Protein AF-A0A1C6I609-F1 (afdb_monomer)

Secondary structure (DSSP, 8-state):
--HHHHHHTT--TTTTS-HHHHHHHHHHHHHHHHHHHTTS------SSTTTHHHHHIIIIIT---HHHHHHHHHHHHHHHGGG---EEEEE-S-HHHHHHHHHHHTPPGGGSS--HHHHHHHHHHHSHHHHHTT--HHHHHHHHHHHHHHHHHHHHHHS-S-EEEEE-

Mean predicted aligned error: 3.61 Å

Structure (mmCIF, N/CA/C/O backbone):
data_AF-A0A1C6I609-F1
#
_entry.id   AF-A0A1C6I609-F1
#
loop_
_atom_site.group_PDB
_atom_site.id
_atom_site.type_symbol
_atom_site.label_atom_id
_atom_site.label_alt_id
_atom_site.label_comp_id
_atom_site.label_asym_id
_atom_site.label_entity_id
_atom_site.label_seq_id
_atom_site.pdbx_PDB_ins_code
_atom_site.Cartn_x
_atom_site.Cartn_y
_atom_site.Cartn_z
_atom_site.occupancy
_atom_site.B_iso_or_equiv
_atom_site.auth_seq_id
_atom_site.auth_comp_id
_atom_site.auth_asym_id
_atom_site.auth_atom_id
_atom_site.pdbx_PDB_model_num
ATOM 1 N N . MET A 1 1 ? 4.291 -31.513 3.175 1.00 65.81 1 MET A N 1
ATOM 2 C CA . MET A 1 1 ? 4.214 -30.154 2.601 1.00 65.81 1 MET A CA 1
ATOM 3 C C . MET A 1 1 ? 5.318 -29.344 3.276 1.00 65.81 1 MET A C 1
ATOM 5 O O . MET A 1 1 ? 5.575 -29.605 4.446 1.00 65.81 1 MET A O 1
ATOM 9 N N . SER A 1 2 ? 6.090 -28.529 2.550 1.00 88.56 2 SER A N 1
ATOM 10 C CA . SER A 1 2 ? 7.148 -27.719 3.178 1.00 88.56 2 SER A CA 1
ATOM 11 C C . SER A 1 2 ? 6.522 -26.490 3.838 1.00 88.56 2 SER A C 1
ATOM 13 O O . SER A 1 2 ? 5.556 -25.952 3.306 1.00 88.56 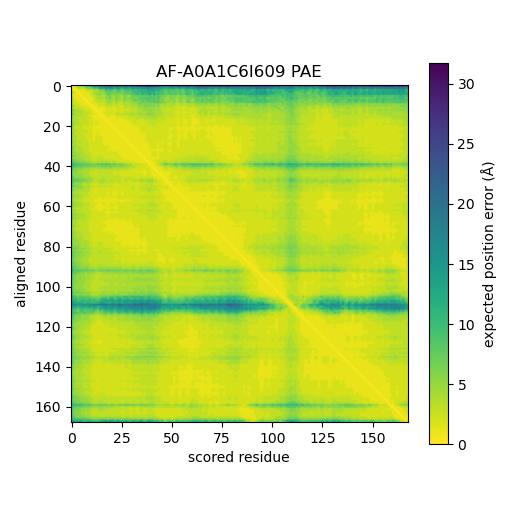2 SER A O 1
ATOM 15 N N . LEU A 1 3 ? 7.099 -26.006 4.946 1.00 84.81 3 LEU A N 1
ATOM 16 C CA . LEU A 1 3 ? 6.641 -24.778 5.617 1.00 84.81 3 LEU A CA 1
ATOM 17 C C . LEU A 1 3 ? 6.538 -23.595 4.638 1.00 84.81 3 LEU A C 1
ATOM 19 O O . LEU A 1 3 ? 5.603 -22.806 4.709 1.00 84.81 3 LEU A O 1
ATOM 23 N N . ILE A 1 4 ? 7.470 -23.513 3.684 1.00 85.44 4 ILE A N 1
ATOM 24 C CA . ILE A 1 4 ? 7.467 -22.497 2.625 1.00 85.44 4 ILE A CA 1
ATOM 25 C C . ILE A 1 4 ? 6.217 -22.623 1.746 1.00 85.44 4 ILE A C 1
ATOM 27 O O . ILE A 1 4 ? 5.548 -21.626 1.494 1.00 85.44 4 ILE A O 1
ATOM 31 N N . GLY A 1 5 ? 5.878 -23.838 1.302 1.00 87.19 5 GLY A N 1
ATOM 32 C CA . GLY A 1 5 ? 4.675 -24.074 0.502 1.00 87.19 5 GLY A CA 1
ATOM 33 C C . GLY A 1 5 ? 3.393 -23.766 1.275 1.00 87.19 5 GLY A C 1
ATOM 34 O O . GLY A 1 5 ? 2.469 -23.168 0.725 1.00 87.19 5 GLY A O 1
ATOM 35 N N . ASP A 1 6 ? 3.366 -24.104 2.564 1.00 89.88 6 ASP A N 1
ATOM 36 C CA . ASP A 1 6 ? 2.221 -23.839 3.434 1.00 89.88 6 ASP A CA 1
ATOM 37 C C . ASP A 1 6 ? 1.997 -22.335 3.618 1.00 89.88 6 ASP A C 1
ATOM 39 O O . ASP A 1 6 ? 0.876 -21.864 3.428 1.00 89.88 6 ASP A O 1
ATOM 43 N N . VAL A 1 7 ? 3.050 -21.565 3.914 1.00 87.69 7 VAL A N 1
ATOM 44 C CA . VAL A 1 7 ? 2.971 -20.101 4.057 1.00 87.69 7 VAL A CA 1
ATOM 45 C C . VAL A 1 7 ? 2.609 -19.441 2.727 1.00 87.69 7 VAL A C 1
ATOM 47 O O . VAL A 1 7 ? 1.681 -18.635 2.686 1.00 87.69 7 VAL A O 1
ATOM 50 N N . ALA A 1 8 ? 3.253 -19.839 1.626 1.00 86.50 8 ALA A N 1
ATOM 51 C CA . ALA A 1 8 ? 2.959 -19.304 0.296 1.00 86.50 8 ALA A CA 1
ATOM 52 C C . ALA A 1 8 ? 1.496 -19.541 -0.120 1.00 86.50 8 ALA A C 1
ATOM 54 O O . ALA A 1 8 ? 0.889 -18.682 -0.755 1.00 86.50 8 ALA A O 1
ATOM 55 N N . SER A 1 9 ? 0.888 -20.662 0.291 1.00 88.62 9 SER A N 1
ATOM 56 C CA . SER A 1 9 ? -0.533 -20.948 0.029 1.00 88.62 9 SER A CA 1
ATOM 57 C C . SER A 1 9 ? -1.510 -20.004 0.749 1.00 88.62 9 SER A C 1
ATOM 59 O O . SER A 1 9 ? -2.701 -19.982 0.427 1.00 88.62 9 SER A O 1
ATOM 61 N N . LYS A 1 10 ? -1.033 -19.252 1.750 1.00 89.75 10 LYS A N 1
ATOM 62 C CA . LYS A 1 10 ? -1.814 -18.279 2.529 1.00 89.75 10 LYS A CA 1
ATOM 63 C C . LYS A 1 10 ? -1.560 -16.832 2.112 1.00 89.75 10 LYS A C 1
ATOM 65 O O . LYS A 1 10 ? -2.234 -15.950 2.649 1.00 89.75 10 LYS A O 1
ATOM 70 N N . GLU A 1 11 ? -0.633 -16.601 1.185 1.00 91.38 11 GLU A N 1
ATOM 71 C CA . GLU A 1 11 ? -0.346 -15.276 0.643 1.00 91.38 11 GLU A CA 1
ATOM 72 C C . GLU A 1 11 ? -1.523 -14.773 -0.203 1.00 91.38 11 GLU A C 1
ATOM 74 O O . GLU A 1 11 ? -2.147 -15.526 -0.955 1.00 91.38 11 GLU A O 1
ATOM 79 N N . ILE A 1 12 ? -1.842 -13.492 -0.055 1.00 94.12 12 ILE A N 1
ATOM 80 C CA . ILE A 1 12 ? -2.973 -12.833 -0.716 1.00 94.12 12 ILE A CA 1
ATOM 81 C C . ILE A 1 12 ? -2.549 -11.629 -1.561 1.00 94.12 12 ILE A C 1
ATOM 83 O O . ILE A 1 12 ? -3.365 -11.164 -2.351 1.00 94.12 12 ILE A O 1
ATOM 87 N N . CYS A 1 13 ? -1.312 -11.151 -1.407 1.00 92.81 13 CYS A N 1
ATOM 88 C CA . CYS A 1 13 ? -0.720 -10.081 -2.208 1.00 92.81 13 CYS A CA 1
ATOM 89 C C . CYS A 1 13 ? -0.214 -10.589 -3.571 1.00 92.81 13 CYS A C 1
ATOM 91 O O . CYS A 1 13 ? -0.282 -11.789 -3.875 1.00 92.81 13 CYS A O 1
ATOM 93 N N . ASP A 1 14 ? 0.318 -9.673 -4.380 1.00 92.50 14 ASP A N 1
ATOM 94 C CA . ASP A 1 14 ? 0.789 -9.870 -5.757 1.00 92.50 14 ASP A CA 1
ATOM 95 C C . ASP A 1 14 ? -0.301 -10.394 -6.702 1.00 92.50 14 ASP A C 1
ATOM 97 O O . ASP A 1 14 ? -0.043 -11.210 -7.590 1.00 92.50 14 ASP A O 1
ATOM 101 N N . GLY A 1 15 ? -1.553 -9.982 -6.490 1.00 92.62 15 GLY A N 1
ATOM 102 C CA . GLY A 1 15 ? -2.671 -10.366 -7.355 1.00 92.62 15 GLY A CA 1
ATOM 103 C C . GLY A 1 15 ? -3.081 -11.836 -7.237 1.00 92.62 15 GLY A C 1
ATOM 104 O O . GLY A 1 15 ? -3.787 -12.354 -8.101 1.00 92.62 15 GLY A O 1
ATOM 105 N N . ARG A 1 16 ? -2.679 -12.528 -6.158 1.00 95.00 16 ARG A N 1
ATOM 106 C CA . ARG A 1 16 ? -3.139 -13.899 -5.844 1.00 95.00 16 ARG A CA 1
ATOM 107 C C . ARG A 1 16 ? -4.631 -13.970 -5.507 1.00 95.00 16 ARG A C 1
ATOM 109 O O . ARG A 1 16 ? -5.199 -15.064 -5.442 1.00 95.00 16 ARG A O 1
ATOM 116 N N . LYS A 1 17 ? -5.250 -12.820 -5.251 1.00 96.25 17 LYS A N 1
ATOM 117 C CA . LYS A 1 17 ? -6.677 -12.644 -4.990 1.00 96.25 17 LYS A CA 1
ATOM 118 C C . LYS A 1 17 ? -7.250 -11.582 -5.911 1.00 96.25 17 LYS A C 1
ATOM 120 O O . LYS A 1 17 ? -6.525 -10.725 -6.406 1.00 96.25 17 LYS A O 1
ATOM 125 N N . SER A 1 18 ? -8.557 -11.647 -6.154 1.00 97.19 18 SER A N 1
ATOM 126 C CA . SER A 1 18 ? -9.242 -10.501 -6.752 1.00 97.19 18 SER A CA 1
ATOM 127 C C . SER A 1 18 ? -9.232 -9.323 -5.772 1.00 97.19 18 SER A C 1
ATOM 129 O O . SER A 1 18 ? -9.102 -9.515 -4.562 1.00 97.19 18 SER A O 1
ATOM 131 N N . LEU A 1 19 ? -9.417 -8.100 -6.274 1.00 97.25 19 LEU A N 1
ATOM 132 C CA . LEU A 1 19 ? -9.511 -6.912 -5.420 1.00 97.25 19 LEU A CA 1
ATOM 133 C C . LEU A 1 19 ? -10.604 -7.051 -4.346 1.00 97.25 19 LEU A C 1
ATOM 135 O O . LEU A 1 19 ? -10.391 -6.662 -3.198 1.00 97.25 19 LEU A O 1
ATOM 139 N N . ASP A 1 20 ? -11.758 -7.617 -4.710 1.00 97.81 20 ASP A N 1
ATOM 140 C CA . ASP A 1 20 ? -12.865 -7.825 -3.776 1.00 97.81 20 ASP A CA 1
ATOM 141 C C . ASP A 1 20 ? -12.494 -8.843 -2.692 1.00 97.81 20 ASP A C 1
ATOM 143 O O . ASP A 1 20 ? -12.668 -8.568 -1.507 1.00 97.81 20 ASP A O 1
ATOM 147 N N . GLU A 1 21 ? -11.889 -9.976 -3.063 1.00 97.94 21 GLU A N 1
ATOM 148 C CA . GLU A 1 21 ? -11.407 -10.961 -2.089 1.00 97.94 21 GLU A CA 1
ATOM 149 C C . GLU A 1 21 ? -10.324 -10.376 -1.173 1.00 97.94 21 GLU A C 1
ATOM 151 O O . GLU A 1 21 ? -10.350 -10.595 0.040 1.00 97.94 21 GLU A O 1
ATOM 156 N N . PHE A 1 22 ? -9.375 -9.622 -1.734 1.00 97.94 22 PHE A N 1
ATOM 157 C CA . PHE A 1 22 ? -8.313 -8.955 -0.986 1.00 97.94 22 PHE A CA 1
ATOM 158 C C . PHE A 1 22 ? -8.893 -7.986 0.050 1.00 97.94 22 PHE A C 1
ATOM 160 O O . PHE A 1 22 ? -8.496 -8.026 1.219 1.00 97.94 22 PHE A O 1
ATOM 167 N N . ARG A 1 23 ? -9.875 -7.167 -0.351 1.00 98.00 23 ARG A N 1
ATOM 168 C CA . ARG A 1 23 ? -10.599 -6.250 0.539 1.00 98.00 23 ARG A CA 1
ATOM 169 C C . ARG A 1 23 ? -11.347 -7.002 1.634 1.00 98.00 23 ARG A C 1
ATOM 171 O O . ARG A 1 23 ? -11.182 -6.683 2.810 1.00 98.00 23 ARG A O 1
ATOM 178 N N . ASP A 1 24 ? -12.121 -8.019 1.277 1.00 98.31 24 ASP A N 1
ATOM 179 C CA . ASP A 1 24 ? -12.964 -8.758 2.220 1.00 98.31 24 ASP A CA 1
ATOM 180 C C . ASP A 1 24 ? -12.136 -9.547 3.245 1.00 98.31 24 ASP A C 1
ATOM 182 O O . ASP A 1 24 ? -12.516 -9.691 4.413 1.00 98.31 24 ASP A O 1
ATOM 186 N N . ILE A 1 25 ? -10.979 -10.074 2.835 1.00 97.94 25 ILE A N 1
ATOM 187 C CA . ILE A 1 25 ? -10.036 -10.727 3.746 1.00 97.94 25 ILE A CA 1
ATOM 188 C C . ILE A 1 25 ? -9.478 -9.714 4.747 1.00 97.94 25 ILE A C 1
ATOM 190 O O . ILE A 1 25 ? -9.473 -10.006 5.945 1.00 97.94 25 ILE A O 1
ATOM 194 N N . HIS A 1 26 ? -9.040 -8.538 4.292 1.00 98.12 26 HIS A N 1
ATOM 195 C CA . HIS A 1 26 ? -8.480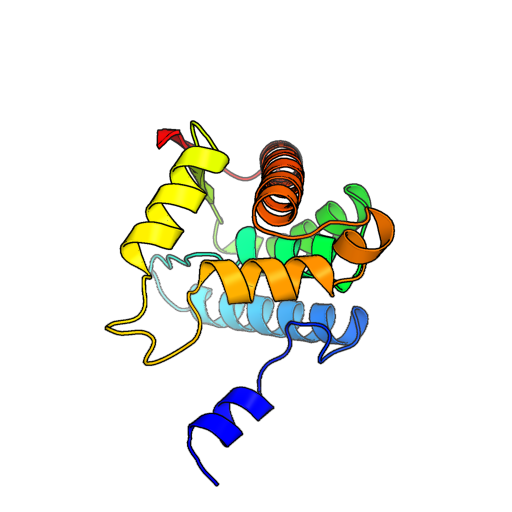 -7.523 5.181 1.00 98.12 26 HIS A CA 1
ATOM 196 C C . HIS A 1 26 ? -9.520 -6.927 6.122 1.00 98.12 26 HIS A C 1
ATOM 198 O O . HIS A 1 26 ? -9.259 -6.906 7.321 1.00 98.12 26 HIS A O 1
ATOM 204 N N . LEU A 1 27 ? -10.705 -6.547 5.637 1.00 98.56 27 LEU A N 1
ATOM 205 C CA . LEU A 1 27 ? -11.786 -6.039 6.490 1.00 98.56 27 LEU A CA 1
ATOM 206 C C . LEU A 1 27 ? -12.089 -7.010 7.634 1.00 98.56 27 LEU A C 1
ATOM 208 O O . LEU A 1 27 ? -12.063 -6.631 8.799 1.00 98.56 27 LEU A O 1
ATOM 212 N N . ARG A 1 28 ? -12.257 -8.299 7.325 1.00 98.50 28 ARG A N 1
ATOM 213 C CA . ARG A 1 28 ? -12.496 -9.333 8.340 1.00 98.50 28 ARG A CA 1
ATOM 214 C C . ARG A 1 28 ? -11.332 -9.502 9.319 1.00 98.50 28 ARG A C 1
ATOM 216 O O . ARG A 1 28 ? -11.573 -9.723 10.503 1.00 98.50 28 ARG A O 1
ATOM 223 N N . ARG A 1 29 ? -10.081 -9.444 8.847 1.00 97.50 29 ARG A N 1
ATOM 224 C CA . ARG A 1 29 ? -8.891 -9.552 9.712 1.00 97.50 29 ARG A CA 1
ATOM 225 C C . ARG A 1 29 ? -8.787 -8.359 10.661 1.00 97.50 29 ARG A C 1
ATOM 227 O O . ARG A 1 29 ? -8.590 -8.572 11.853 1.00 97.50 29 ARG A O 1
ATOM 234 N N . TRP A 1 30 ? -8.967 -7.145 10.149 1.00 98.25 30 TRP A N 1
ATOM 235 C CA . TRP A 1 30 ? -8.921 -5.912 10.929 1.00 98.25 30 TRP A CA 1
ATOM 236 C C . TRP A 1 30 ? -10.084 -5.815 11.930 1.00 98.25 30 TRP A C 1
ATOM 238 O O . TRP A 1 30 ? -9.839 -5.527 13.099 1.00 98.25 30 TRP A O 1
ATOM 248 N N . SER A 1 31 ? -11.315 -6.176 11.542 1.00 98.44 31 SER A N 1
ATOM 249 C CA . SER A 1 31 ? -12.456 -6.255 12.471 1.00 98.44 31 SER A CA 1
ATOM 250 C C . SER A 1 31 ? -12.223 -7.267 13.591 1.00 98.44 31 SER A C 1
ATOM 252 O O . SER A 1 31 ? -12.393 -6.942 14.763 1.00 98.44 31 SER A O 1
ATOM 254 N N . LYS A 1 32 ? -11.763 -8.481 13.258 1.00 98.44 32 LYS A N 1
ATOM 255 C CA . LYS A 1 32 ? -11.449 -9.501 14.269 1.00 98.44 32 LYS A CA 1
ATOM 256 C C . LYS A 1 32 ? -10.330 -9.044 15.208 1.00 98.44 32 LYS A C 1
ATOM 258 O O . LYS A 1 32 ? -10.374 -9.329 16.401 1.00 98.44 32 LYS A O 1
ATOM 263 N N . PHE A 1 33 ? -9.321 -8.357 14.675 1.00 98.19 33 PHE A N 1
ATOM 264 C CA . PHE A 1 33 ? -8.273 -7.760 15.494 1.00 98.19 33 PHE A CA 1
ATOM 265 C C . PHE A 1 33 ? -8.854 -6.723 16.463 1.00 98.19 33 PHE A C 1
ATOM 267 O O . PHE A 1 33 ? -8.554 -6.796 17.651 1.00 98.19 33 PHE A O 1
ATOM 274 N N . ALA A 1 34 ? -9.726 -5.825 15.992 1.00 98.00 34 ALA A N 1
ATOM 275 C CA . ALA A 1 34 ? -10.377 -4.825 16.836 1.00 98.00 34 ALA A CA 1
ATOM 276 C C . ALA A 1 34 ? -11.143 -5.455 18.004 1.00 98.00 34 ALA A C 1
ATOM 278 O O . ALA A 1 34 ? -10.945 -5.060 19.151 1.00 98.00 34 ALA A O 1
ATOM 279 N N . GLU A 1 35 ? -11.953 -6.478 17.722 1.00 97.94 35 GLU A N 1
ATOM 280 C CA . GLU A 1 35 ? -12.701 -7.226 18.739 1.00 97.94 35 GLU A CA 1
ATOM 281 C C . GLU A 1 35 ? -11.786 -7.797 19.827 1.00 97.94 35 GLU A C 1
ATOM 283 O O . GLU A 1 35 ? -12.119 -7.736 21.005 1.00 97.94 35 GLU A O 1
ATOM 288 N N . GLN A 1 36 ? -10.626 -8.339 19.447 1.00 97.94 36 GLN A N 1
ATOM 289 C CA . GLN A 1 36 ? -9.683 -8.950 20.385 1.00 97.94 36 GLN A CA 1
ATOM 290 C C . GLN A 1 36 ? -8.865 -7.917 21.163 1.00 97.94 36 GLN A C 1
ATOM 292 O O . GLN A 1 36 ? -8.637 -8.089 22.361 1.00 97.94 36 GLN A O 1
ATOM 297 N N . ALA A 1 37 ? -8.419 -6.855 20.493 1.00 97.62 37 ALA A N 1
ATOM 298 C CA . ALA A 1 37 ? -7.629 -5.791 21.098 1.00 97.62 37 ALA A CA 1
ATOM 299 C C . ALA A 1 37 ? -8.430 -5.034 22.166 1.00 97.62 37 ALA A C 1
ATOM 301 O O . ALA A 1 37 ? -7.882 -4.725 23.215 1.00 97.62 37 ALA A O 1
ATOM 302 N N . LEU A 1 38 ? -9.739 -4.838 21.963 1.00 96.81 38 LEU A N 1
ATOM 303 C CA . LEU A 1 38 ? -10.632 -4.200 22.942 1.00 96.81 38 LEU A CA 1
ATOM 304 C C . LEU A 1 38 ? -10.774 -4.970 24.269 1.00 96.81 38 LEU A C 1
ATOM 306 O O . LEU A 1 38 ? -11.268 -4.411 25.244 1.00 96.81 38 LEU A O 1
ATOM 310 N N . LEU A 1 39 ? -10.378 -6.247 24.323 1.00 97.50 39 LEU A N 1
ATOM 311 C CA . LEU A 1 39 ? -10.468 -7.071 25.537 1.00 97.50 39 LEU A CA 1
ATOM 312 C C . LEU A 1 39 ? -9.288 -6.870 26.498 1.00 97.50 39 LEU A C 1
ATOM 314 O O . LEU A 1 39 ? -9.249 -7.497 27.556 1.00 97.50 39 LEU A O 1
ATOM 318 N N . ASN A 1 40 ? -8.300 -6.062 26.123 1.00 95.69 40 ASN A N 1
ATOM 319 C CA . ASN A 1 40 ? -7.107 -5.810 26.918 1.00 95.69 40 ASN A CA 1
ATOM 320 C C . ASN A 1 40 ? -6.650 -4.349 26.772 1.00 95.69 40 ASN A C 1
ATOM 322 O O . ASN A 1 40 ? -7.183 -3.604 25.960 1.00 95.69 40 ASN A O 1
ATOM 326 N N . ASP A 1 41 ? -5.671 -3.949 27.582 1.00 95.25 41 ASP A N 1
ATOM 327 C CA . ASP A 1 41 ? -5.147 -2.576 27.635 1.00 95.25 41 ASP A CA 1
ATOM 328 C C . ASP A 1 41 ? -3.760 -2.465 26.971 1.00 95.25 41 ASP A C 1
ATOM 330 O O . ASP A 1 41 ? -2.878 -1.735 27.420 1.00 95.25 41 ASP A O 1
ATOM 334 N N . ASN A 1 42 ? -3.509 -3.269 25.931 1.00 97.31 42 ASN A N 1
ATOM 335 C CA . ASN A 1 42 ? -2.225 -3.253 25.236 1.00 97.31 42 ASN A CA 1
ATOM 336 C C . ASN A 1 42 ? -2.183 -2.180 24.146 1.00 97.31 42 ASN A C 1
ATOM 338 O O . ASN A 1 42 ? -3.153 -1.939 23.427 1.00 97.31 42 ASN A O 1
ATOM 342 N N . ILE A 1 43 ? -0.987 -1.633 23.935 1.00 96.19 43 ILE A N 1
ATOM 343 C CA . ILE A 1 43 ? -0.668 -0.840 22.749 1.00 96.19 43 ILE A CA 1
ATOM 344 C C . ILE A 1 43 ? -0.124 -1.780 21.672 1.00 96.19 43 ILE A C 1
ATOM 346 O O . ILE A 1 43 ? 0.848 -2.502 21.896 1.00 96.19 43 ILE A O 1
ATOM 350 N N . TYR A 1 44 ? -0.735 -1.743 20.490 1.00 97.44 44 TYR A N 1
ATOM 351 C CA . TYR A 1 44 ? -0.320 -2.533 19.335 1.00 97.44 44 TYR A CA 1
ATOM 352 C C . TYR A 1 44 ? 0.405 -1.649 18.325 1.00 97.44 44 TYR A C 1
ATOM 354 O O . TYR A 1 44 ? -0.132 -0.637 17.878 1.00 97.44 44 TYR A O 1
ATOM 362 N N . ILE A 1 45 ? 1.616 -2.054 17.946 1.00 96.81 45 ILE A N 1
ATOM 363 C CA . ILE A 1 45 ? 2.415 -1.376 16.927 1.00 96.81 45 ILE A CA 1
ATOM 364 C C . ILE A 1 45 ? 2.547 -2.319 15.739 1.00 96.81 45 ILE A C 1
ATOM 366 O O . ILE A 1 45 ? 3.034 -3.441 15.880 1.00 96.81 45 ILE A O 1
ATOM 370 N N . PHE A 1 46 ? 2.118 -1.847 14.572 1.00 96.50 46 PHE A N 1
ATOM 371 C CA . PHE A 1 46 ? 2.276 -2.556 13.312 1.00 96.50 46 PHE A CA 1
ATOM 372 C C . PHE A 1 46 ? 3.190 -1.765 12.390 1.00 96.50 46 PHE A C 1
ATOM 374 O O . PHE A 1 46 ? 2.963 -0.582 12.139 1.00 96.50 46 PHE A O 1
ATOM 381 N N . GLU A 1 47 ? 4.186 -2.442 11.840 1.00 94.94 47 GLU A N 1
ATOM 382 C CA . GLU A 1 47 ? 4.956 -1.931 10.717 1.00 94.94 47 GLU A CA 1
ATOM 383 C C . GLU A 1 47 ? 4.245 -2.305 9.413 1.00 94.94 47 GLU A C 1
ATOM 385 O O . GLU A 1 47 ? 3.669 -3.389 9.326 1.00 94.94 47 GLU A O 1
ATOM 390 N N . CYS A 1 48 ? 4.248 -1.391 8.434 1.00 92.00 48 CYS A N 1
ATOM 391 C CA . CYS A 1 48 ? 3.788 -1.549 7.042 1.00 92.00 48 CYS A CA 1
ATOM 392 C C . CYS A 1 48 ? 2.341 -2.044 6.789 1.00 92.00 48 CYS A C 1
ATOM 394 O O . CYS A 1 48 ? 1.854 -1.936 5.663 1.00 92.00 48 CYS A O 1
ATOM 396 N N . ALA A 1 49 ? 1.608 -2.495 7.810 1.00 94.00 49 ALA A N 1
ATOM 397 C CA . ALA A 1 49 ? 0.343 -3.215 7.671 1.00 94.00 49 ALA A CA 1
ATOM 398 C C . ALA A 1 49 ? -0.848 -2.363 7.206 1.00 94.00 49 ALA A C 1
ATOM 400 O O . ALA A 1 49 ? -1.782 -2.915 6.638 1.00 94.00 49 ALA A O 1
ATOM 401 N N . PHE A 1 50 ? -0.842 -1.045 7.451 1.00 95.94 50 PHE A N 1
ATOM 402 C CA . PHE A 1 50 ? -1.974 -0.164 7.123 1.00 95.94 50 PHE A CA 1
ATOM 403 C C . PHE A 1 50 ? -1.747 0.700 5.872 1.00 95.94 50 PHE A C 1
ATOM 405 O O . PHE A 1 50 ? -2.597 0.734 4.992 1.00 95.94 50 PHE A O 1
ATOM 412 N N . LEU A 1 51 ? -0.605 1.387 5.756 1.00 94.19 51 LEU A N 1
ATOM 413 C CA . LEU A 1 51 ? -0.310 2.223 4.583 1.00 94.19 51 LEU A CA 1
ATOM 414 C C . LEU A 1 51 ? 0.521 1.470 3.543 1.00 94.19 51 LEU A C 1
ATOM 416 O O . LEU A 1 51 ? 0.069 1.282 2.412 1.00 94.19 51 LEU A O 1
ATOM 420 N N . GLN A 1 52 ? 1.747 1.061 3.896 1.00 94.25 52 GLN A N 1
ATOM 421 C CA . GLN A 1 52 ? 2.729 0.504 2.953 1.00 94.25 52 GLN A CA 1
ATOM 422 C C . GLN A 1 52 ? 2.179 -0.668 2.144 1.00 94.25 52 GLN A C 1
ATOM 424 O O . GLN A 1 52 ? 2.013 -0.552 0.935 1.00 94.25 52 GLN A O 1
ATOM 429 N N . ASN A 1 53 ? 1.812 -1.771 2.773 1.00 94.69 53 ASN A N 1
ATOM 430 C CA . ASN A 1 53 ? 1.470 -2.972 2.012 1.00 94.69 53 ASN A CA 1
ATOM 431 C C . ASN A 1 53 ? 0.207 -2.773 1.159 1.00 94.69 53 ASN A C 1
ATOM 433 O O . ASN A 1 53 ? 0.162 -3.192 0.006 1.00 94.69 53 ASN A O 1
ATOM 437 N N . HIS A 1 54 ? -0.786 -2.046 1.680 1.00 97.44 54 HIS A N 1
ATOM 438 C CA . HIS A 1 54 ? -2.035 -1.794 0.965 1.00 97.44 54 HIS A CA 1
ATOM 439 C C . HIS A 1 54 ? -1.861 -0.920 -0.269 1.00 97.44 54 HIS A C 1
ATOM 441 O O . HIS A 1 54 ? -2.320 -1.299 -1.340 1.00 97.44 54 HIS A O 1
ATOM 447 N N . ILE A 1 55 ? -1.184 0.222 -0.162 1.00 97.94 55 ILE A N 1
ATOM 448 C CA . ILE A 1 55 ? -1.003 1.087 -1.332 1.00 97.94 55 ILE A CA 1
ATOM 449 C C . ILE A 1 55 ? -0.046 0.428 -2.345 1.00 97.94 55 ILE A C 1
ATOM 451 O O . ILE A 1 55 ? -0.231 0.651 -3.532 1.00 97.94 55 ILE A O 1
ATOM 455 N N . PHE A 1 56 ? 0.916 -0.420 -1.940 1.00 96.44 56 PHE A N 1
ATOM 456 C CA . PHE A 1 56 ? 1.765 -1.162 -2.894 1.00 96.44 56 PHE A CA 1
ATOM 457 C C . PHE A 1 56 ? 0.908 -2.054 -3.797 1.00 96.44 56 PHE A C 1
ATOM 459 O O . PHE A 1 56 ? 1.030 -2.001 -5.020 1.00 96.44 56 PHE A O 1
ATOM 466 N N . GLU A 1 57 ? -0.001 -2.815 -3.192 1.00 97.69 57 GLU A N 1
ATOM 467 C CA . GLU A 1 57 ? -0.916 -3.694 -3.913 1.00 97.69 57 GLU A CA 1
ATOM 468 C C . GLU A 1 57 ? -1.937 -2.893 -4.744 1.00 97.69 57 GLU A C 1
ATOM 470 O O . GLU A 1 57 ? -2.139 -3.162 -5.928 1.00 97.69 57 GLU A O 1
ATOM 475 N N . LEU A 1 58 ? -2.570 -1.875 -4.153 1.00 98.56 58 LEU A N 1
ATOM 476 C CA . LEU A 1 58 ? -3.613 -1.090 -4.820 1.00 98.56 58 LEU A CA 1
ATOM 477 C C . LEU A 1 58 ? -3.062 -0.260 -5.980 1.00 98.56 58 LEU A C 1
ATOM 479 O O . LEU A 1 58 ? -3.686 -0.239 -7.036 1.00 98.56 58 LEU A O 1
ATOM 483 N N . LEU A 1 59 ? -1.908 0.389 -5.805 1.00 98.44 59 LEU A N 1
ATOM 484 C CA . LEU A 1 59 ? -1.233 1.130 -6.870 1.00 98.44 59 LEU A CA 1
ATOM 485 C C . LEU A 1 59 ? -0.650 0.168 -7.901 1.00 98.44 59 LEU A C 1
ATOM 487 O O . LEU A 1 59 ? -0.964 0.270 -9.077 1.00 98.44 59 LEU A O 1
ATOM 491 N N . GLY A 1 60 ? 0.214 -0.754 -7.475 1.00 98.00 60 GLY A N 1
ATOM 492 C CA . GLY A 1 60 ? 0.998 -1.576 -8.390 1.00 98.00 60 GLY A CA 1
ATOM 493 C C . GLY A 1 60 ? 0.148 -2.605 -9.114 1.00 98.00 60 GLY A C 1
ATOM 494 O O . GLY A 1 60 ? 0.075 -2.611 -10.344 1.00 98.00 60 GLY A O 1
ATOM 495 N N . VAL A 1 61 ? -0.486 -3.485 -8.343 1.00 98.19 61 VAL A N 1
ATOM 496 C CA . VAL A 1 61 ? -1.181 -4.666 -8.864 1.00 98.19 61 VAL A CA 1
ATOM 497 C C . VAL A 1 61 ? -2.551 -4.292 -9.408 1.00 98.19 61 VAL A C 1
ATOM 499 O O . VAL A 1 61 ? -2.872 -4.646 -10.537 1.00 98.19 61 VAL A O 1
ATOM 502 N N . TYR A 1 62 ? -3.366 -3.573 -8.638 1.00 98.31 62 TYR A N 1
ATOM 503 C CA . TYR A 1 62 ? -4.742 -3.267 -9.043 1.00 98.31 62 TYR A CA 1
ATOM 504 C C . TYR A 1 62 ? -4.894 -1.948 -9.813 1.00 98.31 62 TYR A C 1
ATOM 506 O O . TYR A 1 62 ? -5.999 -1.677 -10.282 1.00 98.31 62 TYR A O 1
ATOM 514 N N . GLU A 1 63 ? -3.821 -1.160 -9.945 1.00 97.88 63 GLU A N 1
ATOM 515 C CA . GLU A 1 63 ? -3.782 0.121 -10.669 1.00 97.88 63 GLU A CA 1
ATOM 516 C C . GLU A 1 63 ? -4.942 1.058 -10.294 1.00 97.88 63 GLU A C 1
ATOM 518 O O . GLU A 1 63 ? -5.681 1.578 -11.130 1.00 97.88 63 GLU A O 1
ATOM 523 N N . LYS A 1 64 ? -5.149 1.214 -8.985 1.00 98.50 64 LYS A N 1
ATOM 524 C CA . LYS A 1 64 ? -6.243 1.994 -8.410 1.00 98.50 64 LYS A CA 1
ATOM 525 C C . LYS A 1 64 ? -5.922 3.478 -8.373 1.00 98.50 64 LYS A C 1
ATOM 527 O O . LYS A 1 64 ? -4.792 3.879 -8.109 1.00 98.50 64 LYS A O 1
ATOM 532 N N . SER A 1 65 ? -6.956 4.290 -8.578 1.00 98.31 65 SER A N 1
ATOM 533 C CA . SER A 1 65 ? -6.869 5.741 -8.418 1.00 98.31 65 SER A CA 1
ATOM 534 C C . SER A 1 65 ? -6.696 6.152 -6.952 1.00 98.31 65 SER A C 1
ATOM 536 O O . SER A 1 65 ? -7.079 5.424 -6.035 1.00 98.31 65 SER A O 1
ATOM 538 N N . ASP A 1 66 ? -6.194 7.369 -6.727 1.00 98.56 66 ASP A N 1
ATOM 539 C CA . ASP A 1 66 ? -6.051 7.963 -5.392 1.00 98.56 66 ASP A CA 1
ATOM 540 C C . ASP A 1 66 ? -7.354 7.913 -4.568 1.00 98.56 66 ASP A C 1
ATOM 542 O O . ASP A 1 66 ? -7.322 7.694 -3.356 1.00 98.56 66 ASP A O 1
ATOM 546 N N . GLU A 1 67 ? -8.511 8.102 -5.211 1.00 98.56 67 GLU A N 1
ATOM 547 C CA . GLU A 1 67 ? -9.813 8.052 -4.537 1.00 98.56 67 GLU A CA 1
ATOM 548 C C . GLU A 1 67 ? -10.216 6.617 -4.173 1.00 98.56 67 GLU A C 1
ATOM 550 O O . GLU A 1 67 ? -10.671 6.375 -3.057 1.00 98.56 67 GLU A O 1
ATOM 555 N N . GLU A 1 68 ? -9.993 5.641 -5.057 1.00 98.62 68 GLU A N 1
ATOM 556 C CA . GLU A 1 68 ? -10.235 4.227 -4.739 1.00 98.62 68 GLU A CA 1
ATOM 557 C C . GLU A 1 68 ? -9.326 3.740 -3.600 1.00 98.62 68 GLU A C 1
ATOM 559 O O . GLU A 1 68 ? -9.786 3.026 -2.706 1.00 98.62 68 GLU A O 1
ATOM 564 N N . ILE A 1 69 ? -8.059 4.167 -3.593 1.00 98.75 69 ILE A N 1
ATOM 565 C CA . ILE A 1 69 ? -7.104 3.883 -2.514 1.00 98.75 69 ILE A CA 1
ATOM 566 C C . ILE A 1 69 ? -7.589 4.497 -1.197 1.00 98.75 69 ILE A C 1
ATOM 568 O O . ILE A 1 69 ? -7.623 3.810 -0.173 1.00 98.75 69 ILE A O 1
ATOM 572 N N . TYR A 1 70 ? -8.013 5.762 -1.218 1.00 98.62 70 TYR A N 1
ATOM 573 C CA . TYR A 1 70 ? -8.558 6.436 -0.041 1.00 98.62 70 TYR A CA 1
ATOM 574 C C . TYR A 1 70 ? -9.779 5.707 0.524 1.00 98.62 70 TYR A C 1
ATOM 576 O O . TYR A 1 70 ? -9.822 5.419 1.721 1.00 98.62 70 TYR A O 1
ATOM 584 N N . LEU A 1 71 ? -10.760 5.379 -0.322 1.00 98.56 71 LEU A N 1
ATOM 585 C CA . LEU A 1 71 ? -11.978 4.688 0.102 1.00 98.56 71 LEU A CA 1
ATOM 586 C C . LEU A 1 71 ? -11.665 3.311 0.698 1.00 98.56 71 LEU A C 1
ATOM 588 O O . LEU A 1 71 ? -12.241 2.944 1.726 1.00 98.56 71 LEU A O 1
ATOM 592 N N . TYR A 1 72 ? -10.715 2.580 0.108 1.00 98.62 72 TYR A N 1
ATOM 593 C CA . TYR A 1 72 ? -10.234 1.315 0.654 1.00 98.62 72 TYR A CA 1
ATOM 594 C C . TYR A 1 72 ? -9.621 1.500 2.050 1.00 98.62 72 TYR A C 1
ATOM 596 O O . TYR A 1 72 ? -10.070 0.866 3.007 1.00 98.62 72 TYR A O 1
ATOM 604 N N . LEU A 1 73 ? -8.640 2.394 2.201 1.00 98.50 73 LEU A N 1
ATOM 605 C CA . LEU A 1 73 ? -7.942 2.606 3.475 1.00 98.50 73 LEU A CA 1
ATOM 606 C C . LEU A 1 73 ? -8.880 3.129 4.561 1.00 98.50 73 LEU A C 1
ATOM 608 O O . LEU A 1 73 ? -8.822 2.673 5.702 1.00 98.50 73 LEU A O 1
ATOM 612 N N . LYS A 1 74 ? -9.794 4.031 4.197 1.00 98.31 74 LYS A N 1
ATOM 613 C CA . LYS A 1 74 ? -10.844 4.521 5.087 1.00 98.31 74 LYS A CA 1
ATOM 614 C C . LYS A 1 74 ? -11.716 3.376 5.595 1.00 98.31 74 LYS A C 1
ATOM 616 O O . LYS A 1 74 ? -12.001 3.326 6.786 1.00 98.31 74 LYS A O 1
ATOM 621 N N . SER A 1 75 ? -12.111 2.443 4.726 1.00 98.25 75 SER A N 1
ATOM 622 C CA . SER A 1 75 ? -12.927 1.295 5.140 1.00 98.25 75 SER A CA 1
ATOM 623 C C . SER A 1 75 ? -12.212 0.405 6.160 1.00 98.25 75 SER A C 1
ATOM 625 O O . SER A 1 75 ? -12.830 -0.000 7.140 1.00 98.25 75 SER A O 1
ATOM 627 N N . LEU A 1 76 ? -10.905 0.169 5.990 1.00 98.06 76 LEU A N 1
ATOM 628 C CA . LEU A 1 76 ? -10.101 -0.561 6.972 1.00 98.06 76 LEU A CA 1
ATOM 629 C C . LEU A 1 76 ? -9.989 0.211 8.286 1.00 98.06 76 LEU A C 1
ATOM 631 O O . LEU A 1 76 ? -10.189 -0.361 9.354 1.00 98.06 76 LEU A O 1
ATOM 635 N N . LEU A 1 77 ? -9.717 1.513 8.216 1.00 97.62 77 LEU A N 1
ATOM 636 C CA . LEU A 1 77 ? -9.563 2.362 9.391 1.00 97.62 77 LEU A CA 1
ATOM 637 C C . LEU A 1 77 ? -10.823 2.387 10.265 1.00 97.62 77 LEU A C 1
ATOM 639 O O . LEU A 1 77 ? -10.726 2.317 11.489 1.00 97.62 77 LEU A O 1
ATOM 643 N N . GLU A 1 78 ? -12.007 2.446 9.651 1.00 97.94 78 GLU A N 1
ATOM 644 C CA . GLU A 1 78 ? -13.275 2.436 10.388 1.00 97.94 78 GLU A CA 1
ATOM 645 C C . GLU A 1 78 ? -13.456 1.149 11.214 1.00 97.94 78 GLU A C 1
ATOM 647 O O . GLU A 1 78 ? -14.047 1.209 12.291 1.00 97.94 78 GLU A O 1
ATOM 652 N N . THR A 1 79 ? -12.883 0.011 10.797 1.00 98.12 79 THR A N 1
ATOM 653 C CA . THR A 1 79 ? -12.961 -1.243 11.576 1.00 98.12 79 THR A CA 1
ATOM 654 C C . THR A 1 79 ? -12.198 -1.196 12.901 1.00 98.12 79 THR A C 1
ATOM 656 O O . THR A 1 79 ? -12.538 -1.938 13.818 1.00 98.12 79 THR A O 1
ATOM 659 N N . VAL A 1 80 ? -11.197 -0.318 13.022 1.00 97.25 80 VAL A N 1
ATOM 660 C CA . VAL A 1 80 ? -10.351 -0.168 14.221 1.00 97.25 80 VAL A CA 1
ATOM 661 C C . VAL A 1 80 ? -10.522 1.170 14.918 1.00 97.25 80 VAL A C 1
ATOM 663 O O . VAL A 1 80 ? -9.799 1.473 15.861 1.00 97.25 80 VAL A O 1
ATOM 666 N N . LYS A 1 81 ? -11.482 1.990 14.498 1.00 96.69 81 LYS A N 1
ATOM 667 C CA . LYS A 1 81 ? -11.654 3.354 15.008 1.00 96.69 81 LYS A CA 1
ATOM 668 C C . LYS A 1 81 ? -11.832 3.429 16.525 1.00 96.69 81 LYS A C 1
ATOM 670 O O . LYS A 1 81 ? -11.329 4.359 17.147 1.00 96.69 81 LYS A O 1
ATOM 675 N N . SER A 1 82 ? -12.489 2.436 17.127 1.00 96.44 82 SER A N 1
ATOM 676 C CA . SER A 1 82 ? -12.663 2.333 18.583 1.00 96.44 82 SER A CA 1
ATOM 677 C C . SER A 1 82 ? -11.353 2.129 19.350 1.00 96.44 82 SER A C 1
ATOM 679 O O . SER A 1 82 ? -11.315 2.394 20.546 1.00 96.44 82 SER A O 1
ATOM 681 N N . LEU A 1 83 ? -10.283 1.689 18.681 1.00 97.12 83 LEU A N 1
ATOM 682 C CA . LEU A 1 83 ? -8.946 1.533 19.262 1.00 97.12 83 LEU A CA 1
ATOM 68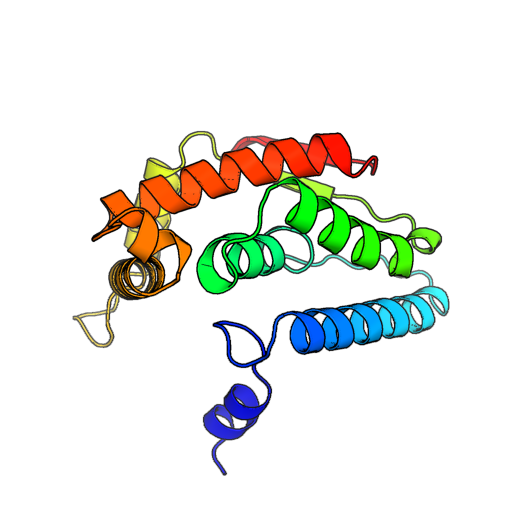3 C C . LEU A 1 83 ? -8.132 2.834 19.265 1.00 97.12 83 LEU A C 1
ATOM 685 O O . LEU A 1 83 ? -6.986 2.824 19.699 1.00 97.12 83 LEU A O 1
ATOM 689 N N . SER A 1 84 ? -8.692 3.947 18.775 1.00 96.44 84 SER A N 1
ATOM 690 C CA . SER A 1 84 ? -7.985 5.231 18.643 1.00 96.44 84 SER A CA 1
ATOM 691 C C . SER A 1 84 ? -6.678 5.118 17.829 1.00 96.44 84 SER A C 1
ATOM 693 O O . SER A 1 84 ? -5.598 5.422 18.340 1.00 96.44 84 SER A O 1
ATOM 695 N N . PRO A 1 85 ? -6.748 4.661 16.562 1.00 97.06 85 PRO A N 1
ATOM 696 C CA . PRO A 1 85 ? -5.568 4.433 15.733 1.00 97.06 85 PRO A CA 1
ATOM 697 C C . PRO A 1 85 ? -4.791 5.732 15.484 1.00 97.06 85 PRO A C 1
ATOM 699 O O . PRO A 1 85 ? -5.378 6.798 15.300 1.00 97.06 85 PRO A O 1
ATOM 702 N N . SER A 1 86 ? -3.465 5.626 15.419 1.00 97.19 86 SER A N 1
ATOM 703 C CA . SER A 1 86 ? -2.566 6.715 15.030 1.00 97.19 86 SER A CA 1
ATOM 704 C C . SER A 1 86 ? -1.505 6.217 14.049 1.00 97.19 86 SER A C 1
ATOM 706 O O . SER A 1 86 ? -1.245 5.016 13.953 1.00 97.19 86 SER A O 1
ATOM 708 N N . ILE A 1 87 ? -0.915 7.139 13.290 1.00 97.31 87 ILE A N 1
ATOM 709 C CA . ILE A 1 87 ? 0.115 6.839 12.294 1.00 97.31 87 ILE A CA 1
ATOM 710 C C . ILE A 1 87 ? 1.428 7.484 12.730 1.00 97.31 87 ILE A C 1
ATOM 712 O O . ILE A 1 87 ? 1.506 8.695 12.926 1.00 97.31 87 ILE A O 1
ATOM 716 N N . VAL A 1 88 ? 2.483 6.679 12.816 1.00 97.00 88 VAL A N 1
ATOM 717 C CA . VAL A 1 88 ? 3.862 7.175 12.830 1.00 97.00 88 VAL A CA 1
ATOM 718 C C . VAL A 1 88 ? 4.410 6.997 11.421 1.00 97.00 88 VAL A C 1
ATOM 720 O O . VAL A 1 88 ? 4.552 5.869 10.952 1.00 97.00 88 VAL A O 1
ATOM 723 N N . TYR A 1 89 ? 4.661 8.103 10.726 1.00 96.12 89 TYR A N 1
ATOM 724 C CA . TYR A 1 89 ? 5.137 8.094 9.347 1.00 96.12 89 TYR A CA 1
ATOM 725 C C . TYR A 1 89 ? 6.606 8.492 9.286 1.00 96.12 89 TYR A C 1
ATOM 727 O O . TYR A 1 89 ? 6.973 9.591 9.702 1.00 96.12 89 TYR A O 1
ATOM 735 N N . ILE A 1 90 ? 7.440 7.599 8.758 1.00 94.81 90 ILE A N 1
ATOM 736 C CA . ILE A 1 90 ? 8.854 7.875 8.512 1.00 94.81 90 ILE A CA 1
ATOM 737 C C . ILE A 1 90 ? 8.964 8.432 7.095 1.00 94.81 90 ILE A C 1
ATOM 739 O O . ILE A 1 90 ? 8.912 7.685 6.120 1.00 94.81 90 ILE A O 1
ATOM 743 N N . GLU A 1 91 ? 9.060 9.753 6.988 1.00 93.88 91 GLU A N 1
ATOM 744 C CA . GLU A 1 91 ? 9.146 10.448 5.711 1.00 93.88 91 GLU A CA 1
ATOM 745 C C . GLU A 1 91 ? 10.577 10.368 5.157 1.00 93.88 91 GLU A C 1
ATOM 747 O O . GLU A 1 91 ? 11.506 10.840 5.823 1.00 93.88 91 GLU A O 1
ATOM 752 N N . PRO A 1 92 ? 10.761 9.823 3.941 1.00 92.94 92 PRO A N 1
ATOM 753 C CA . PRO A 1 92 ? 12.056 9.800 3.283 1.00 92.94 92 PRO A CA 1
ATOM 754 C C . PRO A 1 92 ? 12.463 11.199 2.801 1.00 92.94 92 PRO A C 1
ATOM 756 O O . PRO A 1 92 ? 11.699 11.877 2.111 1.00 92.94 92 PRO A O 1
ATOM 759 N N . SER A 1 93 ? 13.697 11.607 3.086 1.00 91.06 93 SER A N 1
ATOM 760 C CA . SER A 1 93 ? 14.294 12.839 2.553 1.00 91.06 93 SER A CA 1
ATOM 761 C C . SER A 1 93 ? 14.637 12.710 1.066 1.00 91.06 93 SER A C 1
ATOM 763 O O . SER A 1 93 ? 14.590 13.694 0.331 1.00 91.06 93 SER A O 1
ATOM 765 N N . SER A 1 94 ? 14.959 11.491 0.625 1.00 95.50 94 SER A N 1
ATOM 766 C CA . SER A 1 94 ? 15.284 11.139 -0.757 1.00 95.50 94 SER A CA 1
ATOM 767 C C . SER A 1 94 ? 14.890 9.686 -1.012 1.00 95.50 94 SER A C 1
ATOM 769 O O . SER A 1 94 ? 15.337 8.777 -0.311 1.00 95.50 94 SER A O 1
ATOM 771 N N . VAL A 1 95 ? 14.011 9.467 -1.993 1.00 95.19 95 VAL A N 1
ATOM 772 C CA . VAL A 1 95 ? 13.536 8.122 -2.354 1.00 95.19 95 VAL A CA 1
ATOM 773 C C . VAL A 1 95 ? 14.689 7.304 -2.928 1.00 95.19 95 VAL A C 1
ATOM 775 O O . VAL A 1 95 ? 14.887 6.153 -2.547 1.00 95.19 95 VAL A O 1
ATOM 778 N N . GLU A 1 96 ? 15.473 7.916 -3.807 1.00 96.56 96 GLU A N 1
ATOM 779 C CA . GLU A 1 96 ? 16.618 7.297 -4.458 1.00 96.56 96 GLU A CA 1
ATOM 780 C C . GLU A 1 96 ? 17.683 6.876 -3.452 1.00 96.56 96 GLU A C 1
ATOM 782 O O . GLU A 1 96 ? 18.110 5.724 -3.486 1.00 96.56 96 GLU A O 1
ATOM 787 N N . ASP A 1 97 ? 18.065 7.758 -2.525 1.00 95.75 97 ASP A N 1
ATOM 788 C CA . ASP A 1 97 ? 19.123 7.446 -1.557 1.00 95.75 97 ASP A CA 1
ATOM 789 C C . ASP A 1 97 ? 18.715 6.291 -0.641 1.00 95.75 97 ASP A C 1
ATOM 791 O O . ASP A 1 97 ? 19.522 5.401 -0.379 1.00 95.75 97 ASP A O 1
ATOM 795 N N . ILE A 1 98 ? 17.449 6.246 -0.214 1.00 94.06 98 ILE A N 1
ATOM 796 C CA . ILE A 1 98 ? 16.934 5.159 0.628 1.00 94.06 98 ILE A CA 1
ATOM 797 C C . ILE A 1 98 ? 16.879 3.840 -0.136 1.00 94.06 98 ILE A C 1
ATOM 799 O O . ILE A 1 98 ? 17.234 2.803 0.421 1.00 94.06 98 ILE A O 1
ATOM 803 N N . ILE A 1 99 ? 16.477 3.852 -1.408 1.00 95.50 99 ILE A N 1
ATOM 804 C CA . ILE A 1 99 ? 16.454 2.634 -2.229 1.00 95.50 99 ILE A CA 1
ATOM 805 C C . ILE A 1 99 ? 17.878 2.151 -2.514 1.00 95.50 99 ILE A C 1
ATOM 807 O O . ILE A 1 99 ? 18.140 0.955 -2.410 1.00 95.50 99 ILE A O 1
ATOM 811 N N . ILE A 1 100 ? 18.812 3.054 -2.824 1.00 96.00 100 ILE A N 1
ATOM 812 C CA . ILE A 1 100 ? 20.228 2.718 -3.029 1.00 96.00 100 ILE A CA 1
ATOM 813 C C . ILE A 1 100 ? 20.834 2.166 -1.737 1.00 96.00 100 ILE A C 1
ATOM 815 O O . ILE A 1 100 ? 21.557 1.167 -1.771 1.00 96.00 100 ILE A O 1
ATOM 819 N N . GLN A 1 101 ? 20.533 2.777 -0.591 1.00 94.44 101 GLN A N 1
ATOM 820 C CA . GLN A 1 101 ? 20.964 2.284 0.712 1.00 94.44 101 GLN A CA 1
ATOM 821 C C . GLN A 1 101 ? 20.416 0.875 0.973 1.00 94.44 101 GLN A C 1
ATOM 823 O O . GLN A 1 101 ? 21.201 -0.034 1.238 1.00 94.44 101 GLN A O 1
ATOM 828 N N . ALA A 1 102 ? 19.106 0.666 0.820 1.00 93.38 102 ALA A N 1
ATOM 829 C CA . ALA A 1 102 ? 18.468 -0.636 1.018 1.00 93.38 102 ALA A CA 1
ATOM 830 C C . ALA A 1 102 ? 19.027 -1.710 0.069 1.00 93.38 102 ALA A C 1
ATOM 832 O O . ALA A 1 102 ? 19.272 -2.844 0.488 1.00 93.38 102 ALA A O 1
ATOM 833 N N . ALA A 1 103 ? 19.295 -1.349 -1.190 1.00 94.00 103 ALA A N 1
ATOM 834 C CA . ALA A 1 103 ? 19.929 -2.226 -2.166 1.00 94.00 103 ALA A CA 1
ATOM 835 C C . ALA A 1 103 ? 21.342 -2.636 -1.731 1.00 94.00 103 ALA A C 1
ATOM 837 O O . ALA A 1 103 ? 21.698 -3.805 -1.845 1.00 94.00 103 ALA A O 1
ATOM 838 N N . ASN A 1 104 ? 22.136 -1.704 -1.193 1.00 92.88 104 ASN A N 1
ATOM 839 C CA . ASN A 1 104 ? 23.479 -1.994 -0.690 1.00 92.88 104 ASN A CA 1
ATOM 840 C C . ASN A 1 104 ? 23.468 -2.867 0.573 1.00 92.88 104 ASN A C 1
ATOM 842 O O . ASN A 1 104 ? 24.311 -3.754 0.691 1.00 92.88 104 ASN A O 1
ATOM 846 N N . GLU A 1 105 ? 22.523 -2.641 1.487 1.00 92.38 105 GLU A N 1
ATOM 847 C CA . GLU A 1 105 ? 22.355 -3.427 2.720 1.00 92.38 105 GLU A CA 1
ATOM 848 C C . GLU A 1 105 ? 21.840 -4.849 2.444 1.00 92.38 105 GLU A C 1
ATOM 850 O O . GLU A 1 105 ? 22.118 -5.771 3.209 1.00 92.38 105 GLU A O 1
ATOM 855 N N . SER A 1 106 ? 21.130 -5.041 1.330 1.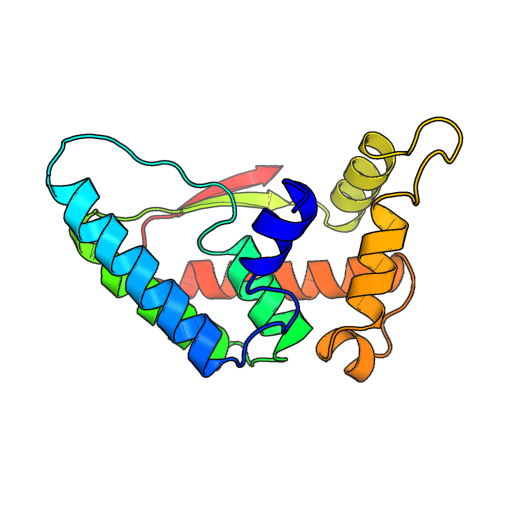00 88.56 106 SER A N 1
ATOM 856 C CA . SER A 1 106 ? 20.470 -6.304 0.971 1.00 88.56 106 SER A CA 1
ATOM 857 C C . SER A 1 106 ? 21.224 -7.132 -0.074 1.00 88.56 106 SER A C 1
ATOM 859 O O . SER A 1 106 ? 20.662 -8.101 -0.594 1.00 88.56 106 SER A O 1
ATOM 861 N N . LYS A 1 107 ? 22.478 -6.773 -0.387 1.00 87.75 107 LYS A N 1
ATOM 862 C CA . LYS A 1 107 ? 23.303 -7.493 -1.368 1.00 87.75 107 LYS A CA 1
ATOM 863 C C . LYS A 1 107 ? 23.483 -8.950 -0.985 1.00 87.75 107 LYS A C 1
ATOM 865 O O . LYS A 1 107 ? 23.789 -9.292 0.160 1.00 87.75 107 LYS A O 1
ATOM 870 N N . SER A 1 108 ? 23.331 -9.814 -1.972 1.00 83.94 108 SER A N 1
ATOM 871 C CA . SER A 1 108 ? 23.484 -11.244 -1.784 1.00 83.94 108 SER A CA 1
ATOM 872 C C . SER A 1 108 ? 24.963 -11.611 -1.680 1.00 83.94 108 SER A C 1
ATOM 874 O O . SER A 1 108 ? 25.751 -11.221 -2.545 1.00 83.94 108 SER A O 1
ATOM 876 N N . PRO A 1 109 ? 25.376 -12.388 -0.660 1.00 82.81 109 PRO A N 1
ATOM 877 C CA . PRO A 1 109 ? 26.747 -12.870 -0.578 1.00 82.81 109 PRO A CA 1
ATOM 878 C C . PRO A 1 109 ? 27.081 -13.687 -1.828 1.00 82.81 109 PRO A C 1
ATOM 880 O O . PRO A 1 109 ? 26.403 -14.678 -2.107 1.00 82.81 109 PRO A O 1
ATOM 883 N N . GLU A 1 110 ? 28.083 -13.236 -2.586 1.00 82.75 110 GLU A N 1
ATOM 884 C CA . GLU A 1 110 ? 28.642 -13.921 -3.764 1.00 82.75 110 GLU A CA 1
ATOM 885 C C . GLU A 1 110 ? 27.599 -14.375 -4.811 1.00 82.75 110 GLU A C 1
ATOM 887 O O . GLU A 1 110 ? 27.790 -15.377 -5.494 1.00 82.75 110 GLU A O 1
ATOM 892 N N . GLY A 1 111 ? 26.475 -13.659 -4.948 1.00 78.00 111 GLY A N 1
ATOM 893 C CA . GLY A 1 111 ? 25.426 -14.013 -5.916 1.00 78.00 111 GLY A CA 1
ATOM 894 C C . GLY A 1 111 ? 24.638 -15.283 -5.566 1.00 78.00 111 GLY A C 1
ATOM 895 O O . GLY A 1 111 ? 24.018 -15.888 -6.436 1.00 78.00 111 GLY A O 1
ATOM 896 N N . SER A 1 112 ? 24.637 -15.689 -4.292 1.00 83.69 112 SER A N 1
ATOM 897 C CA . SER A 1 112 ? 23.884 -16.852 -3.784 1.00 83.69 112 SER A CA 1
ATOM 898 C C . SER A 1 112 ? 22.366 -16.784 -4.009 1.00 83.69 112 SER A C 1
ATOM 900 O O . SER A 1 112 ? 21.690 -17.813 -3.970 1.00 83.69 112 SER A O 1
ATOM 902 N N . ARG A 1 113 ? 21.827 -15.587 -4.254 1.00 84.62 113 ARG A N 1
ATOM 903 C CA . ARG A 1 113 ? 20.446 -15.313 -4.672 1.00 84.62 113 ARG A CA 1
ATOM 904 C C . ARG A 1 113 ? 20.421 -13.995 -5.470 1.00 84.62 113 ARG A C 1
ATOM 906 O O . ARG A 1 113 ? 21.390 -13.237 -5.367 1.00 84.62 113 ARG A O 1
ATOM 913 N N . PRO A 1 114 ? 19.357 -13.707 -6.243 1.00 87.12 114 PRO A N 1
ATOM 914 C CA . PRO A 1 114 ? 19.18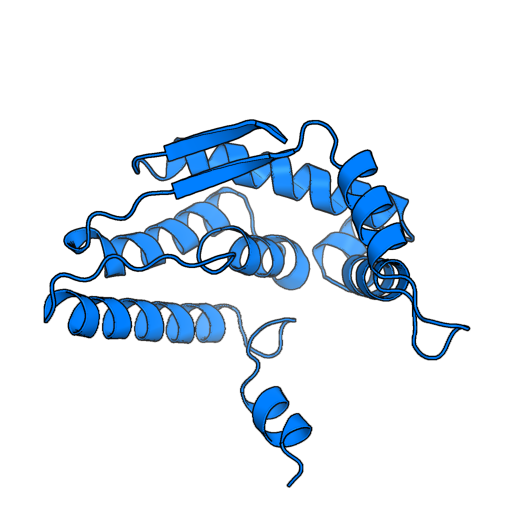8 -12.399 -6.873 1.00 87.12 114 PRO A CA 1
ATOM 915 C C . PRO A 1 114 ? 19.302 -11.267 -5.845 1.00 87.12 114 PRO A C 1
ATOM 917 O O . PRO A 1 114 ? 18.908 -11.434 -4.688 1.00 87.12 114 PRO A O 1
ATOM 920 N N . ASP A 1 115 ? 19.866 -10.127 -6.236 1.00 92.19 115 ASP A N 1
ATOM 921 C CA . ASP A 1 115 ? 19.877 -8.969 -5.349 1.00 92.19 115 ASP A CA 1
ATOM 922 C C . ASP A 1 115 ? 18.446 -8.457 -5.162 1.00 92.19 115 ASP A C 1
ATOM 924 O O . ASP A 1 115 ? 17.640 -8.445 -6.094 1.00 92.19 115 ASP A O 1
ATOM 928 N N . TRP A 1 116 ? 18.130 -8.002 -3.948 1.00 93.88 116 TRP A N 1
ATOM 929 C CA . TRP A 1 116 ? 16.793 -7.502 -3.611 1.00 93.88 116 TRP A CA 1
ATOM 930 C C . TRP A 1 116 ? 16.301 -6.443 -4.605 1.00 93.88 116 TRP A C 1
ATOM 932 O O . TRP A 1 116 ? 15.138 -6.450 -5.002 1.00 93.88 116 TRP A O 1
ATOM 942 N N . ILE A 1 117 ? 17.195 -5.555 -5.049 1.00 95.38 117 ILE A N 1
ATOM 943 C CA . ILE A 1 117 ? 16.826 -4.491 -5.983 1.00 95.38 117 ILE A CA 1
ATOM 944 C C . ILE A 1 117 ? 16.422 -5.030 -7.358 1.00 95.38 117 ILE A C 1
ATOM 946 O O . ILE A 1 117 ? 15.522 -4.471 -7.983 1.00 95.38 117 ILE A O 1
ATOM 950 N N . ASP A 1 118 ? 17.020 -6.136 -7.802 1.00 94.56 118 ASP A N 1
ATOM 951 C CA . ASP A 1 118 ? 16.676 -6.776 -9.071 1.00 94.56 118 ASP A CA 1
ATOM 952 C C . ASP A 1 118 ? 15.308 -7.457 -8.976 1.00 94.56 118 ASP A C 1
ATOM 954 O O . ASP A 1 118 ? 14.499 -7.363 -9.902 1.00 94.56 118 ASP A O 1
ATOM 958 N N . GLU A 1 119 ? 15.003 -8.088 -7.837 1.00 95.06 119 GLU A N 1
ATOM 959 C CA . GLU A 1 119 ? 13.682 -8.671 -7.580 1.00 95.06 119 GLU A CA 1
ATOM 960 C C . GLU A 1 119 ? 12.592 -7.596 -7.547 1.00 95.06 119 GLU A C 1
ATOM 962 O O . GLU A 1 119 ? 11.544 -7.759 -8.177 1.00 95.06 119 GLU A O 1
ATOM 967 N N . VAL A 1 120 ? 12.853 -6.465 -6.885 1.00 95.94 120 VAL A N 1
ATOM 968 C CA . VAL A 1 120 ? 11.926 -5.327 -6.842 1.00 95.94 120 VAL A CA 1
ATOM 969 C C . VAL A 1 120 ? 11.758 -4.699 -8.223 1.00 95.94 120 VAL A C 1
ATOM 971 O O . VAL A 1 120 ? 10.628 -4.449 -8.637 1.00 95.94 120 VAL A O 1
ATOM 974 N N . ALA A 1 121 ? 12.841 -4.481 -8.972 1.00 97.44 121 ALA A N 1
ATOM 975 C CA . ALA A 1 121 ? 12.767 -3.953 -10.333 1.00 97.44 121 ALA A CA 1
ATOM 976 C C . ALA A 1 121 ? 11.972 -4.884 -11.255 1.00 97.44 121 ALA A C 1
ATOM 978 O O . ALA A 1 121 ? 11.145 -4.422 -12.047 1.00 97.44 121 ALA A O 1
ATOM 979 N N . ASN A 1 122 ? 12.168 -6.197 -11.122 1.00 97.50 122 ASN A N 1
ATOM 980 C CA . ASN A 1 122 ? 11.392 -7.188 -11.851 1.00 97.50 122 ASN A CA 1
ATOM 981 C C . ASN A 1 122 ? 9.911 -7.155 -11.449 1.00 97.50 122 ASN A C 1
ATOM 983 O O . ASN A 1 122 ? 9.051 -7.167 -12.328 1.00 97.50 122 ASN A O 1
ATOM 987 N N . TRP A 1 123 ? 9.590 -7.067 -10.157 1.00 97.25 123 TRP A N 1
ATOM 988 C CA . TRP A 1 123 ? 8.206 -6.935 -9.691 1.00 97.25 123 TRP A CA 1
ATOM 989 C C . TRP A 1 123 ? 7.550 -5.665 -10.246 1.00 97.25 123 TRP A C 1
ATOM 991 O O . TRP A 1 123 ? 6.517 -5.758 -10.908 1.00 97.25 123 TRP A O 1
ATOM 1001 N N . VAL A 1 124 ? 8.195 -4.501 -10.089 1.00 98.25 124 VAL A N 1
ATOM 1002 C CA . VAL A 1 124 ? 7.695 -3.210 -10.594 1.00 98.25 124 VAL A CA 1
ATOM 1003 C C . VAL A 1 124 ? 7.442 -3.285 -12.096 1.00 98.25 124 VAL A C 1
ATOM 1005 O O . VAL A 1 124 ? 6.382 -2.878 -12.549 1.00 98.25 124 VAL A O 1
ATOM 1008 N N . SER A 1 125 ? 8.356 -3.868 -12.871 1.00 98.19 125 SER A N 1
ATOM 1009 C CA . SER A 1 125 ? 8.202 -3.983 -14.330 1.00 98.19 125 SER A CA 1
ATOM 1010 C C . SER A 1 125 ? 7.026 -4.878 -14.754 1.00 98.19 125 SER A C 1
ATOM 1012 O O . SER A 1 125 ? 6.571 -4.807 -15.896 1.00 98.19 125 SER A O 1
ATOM 1014 N N . ASN A 1 126 ? 6.544 -5.751 -13.862 1.00 97.75 126 ASN A N 1
ATOM 1015 C CA . ASN A 1 126 ? 5.541 -6.767 -14.173 1.00 97.75 126 ASN A CA 1
ATOM 1016 C C . ASN A 1 126 ? 4.150 -6.495 -13.591 1.00 97.75 126 ASN A C 1
ATOM 1018 O O . ASN A 1 126 ? 3.183 -7.097 -14.075 1.00 97.75 126 ASN A O 1
ATOM 1022 N N . VAL A 1 127 ? 4.016 -5.604 -12.610 1.00 97.50 127 VAL A N 1
ATOM 1023 C CA . VAL A 1 127 ? 2.702 -5.166 -12.118 1.00 97.50 127 VAL A CA 1
ATOM 1024 C C . VAL A 1 127 ? 2.015 -4.218 -13.109 1.00 97.50 127 VAL A C 1
ATOM 1026 O O . VAL A 1 127 ? 2.662 -3.647 -13.990 1.00 97.50 127 VAL A O 1
ATOM 1029 N N . ASN A 1 128 ? 0.692 -4.074 -12.998 1.00 98.31 128 ASN A N 1
ATOM 1030 C CA . ASN A 1 128 ? -0.127 -3.348 -13.976 1.00 98.31 128 ASN A CA 1
ATOM 1031 C C . ASN A 1 128 ? 0.332 -1.896 -14.155 1.00 98.31 128 ASN A C 1
ATOM 1033 O O . ASN A 1 128 ? 0.625 -1.493 -15.281 1.00 98.31 128 ASN A O 1
ATOM 1037 N N . PHE A 1 129 ? 0.530 -1.171 -13.051 1.00 98.56 129 PHE A N 1
ATOM 1038 C CA . PHE A 1 129 ? 1.021 0.208 -13.088 1.00 98.56 129 PHE A CA 1
ATOM 1039 C C . PHE A 1 129 ? 2.393 0.335 -13.762 1.00 98.56 129 PHE A C 1
ATOM 1041 O O . PHE A 1 129 ? 2.642 1.255 -14.539 1.00 98.56 129 PHE A O 1
ATOM 1048 N N . GLY A 1 130 ? 3.306 -0.602 -13.498 1.00 98.38 130 GLY A N 1
ATOM 1049 C CA . GLY A 1 130 ? 4.626 -0.559 -14.114 1.00 98.38 130 GLY A CA 1
ATOM 1050 C C . GLY A 1 130 ? 4.591 -0.847 -15.608 1.00 98.38 130 GLY A C 1
ATOM 1051 O O . GLY A 1 130 ? 5.290 -0.187 -16.375 1.00 98.38 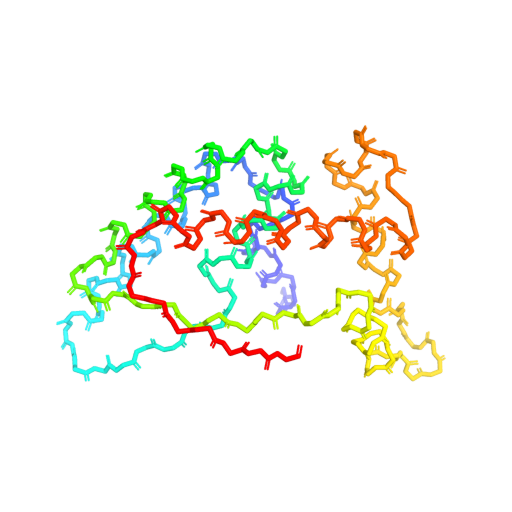130 GLY A O 1
ATOM 1052 N N . LYS A 1 131 ? 3.723 -1.761 -16.050 1.00 98.44 131 LYS A N 1
ATOM 105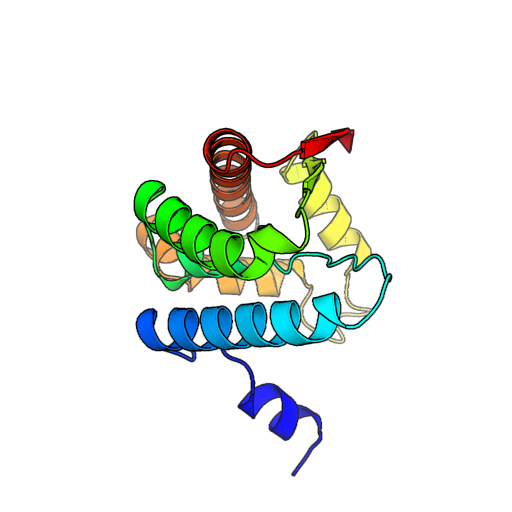3 C CA . LYS A 1 131 ? 3.491 -2.022 -17.476 1.00 98.44 131 LYS A CA 1
ATOM 1054 C C . LYS A 1 131 ? 2.890 -0.811 -18.187 1.00 98.44 131 LYS A C 1
ATOM 1056 O O . LYS A 1 131 ? 3.376 -0.460 -19.261 1.00 98.44 131 LYS A O 1
ATOM 1061 N N . SER A 1 132 ? 1.884 -0.160 -17.601 1.00 98.06 132 SER A N 1
ATOM 1062 C CA . SER A 1 132 ? 1.220 1.005 -18.205 1.00 98.06 132 SER A CA 1
ATOM 1063 C C . SER A 1 132 ? 2.140 2.226 -18.318 1.00 98.06 132 SER A C 1
ATOM 1065 O O . SER A 1 132 ? 2.015 2.997 -19.269 1.00 98.06 132 SER A O 1
ATOM 1067 N N . HIS A 1 133 ? 3.124 2.348 -17.422 1.00 98.12 133 HIS A N 1
ATOM 1068 C CA . HIS A 1 133 ? 4.123 3.423 -17.424 1.00 98.12 133 HIS A CA 1
ATOM 1069 C C . HIS A 1 133 ? 5.480 3.005 -18.024 1.00 98.12 133 HIS A C 1
ATOM 1071 O O . HIS A 1 133 ? 6.423 3.796 -18.020 1.00 98.12 133 HIS A O 1
ATOM 1077 N N . ASN A 1 134 ? 5.594 1.783 -18.565 1.00 98.19 134 ASN A N 1
ATOM 1078 C CA . ASN A 1 134 ? 6.829 1.219 -19.130 1.00 98.19 134 ASN A CA 1
ATOM 1079 C C . ASN A 1 134 ? 8.039 1.324 -18.170 1.00 98.19 134 ASN A C 1
ATOM 1081 O O . ASN A 1 134 ? 9.158 1.643 -18.582 1.00 98.19 134 ASN A O 1
ATOM 1085 N N . LEU A 1 135 ? 7.806 1.059 -16.883 1.00 98.38 135 LEU A N 1
ATOM 1086 C CA . LEU A 1 135 ? 8.824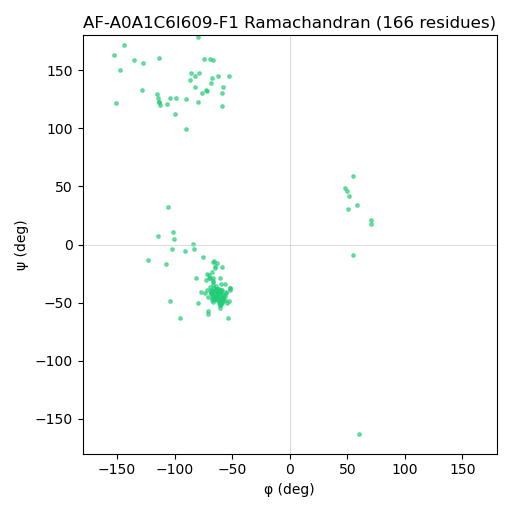 1.098 -15.834 1.00 98.38 135 LEU A CA 1
ATOM 1087 C C . LEU A 1 135 ? 9.767 -0.097 -15.962 1.00 98.38 135 LEU A C 1
ATOM 1089 O O . LEU A 1 135 ? 9.320 -1.230 -16.140 1.00 98.38 135 LEU A O 1
ATOM 1093 N N . LYS A 1 136 ? 11.075 0.165 -15.880 1.00 97.50 136 LYS A N 1
ATOM 1094 C CA . LYS A 1 136 ? 12.134 -0.844 -16.005 1.00 97.50 136 LYS A CA 1
ATOM 1095 C C . LYS A 1 136 ? 13.329 -0.481 -15.140 1.00 97.50 136 LYS A C 1
ATOM 1097 O O . LYS A 1 136 ? 13.615 0.701 -14.963 1.00 97.50 136 LYS A O 1
ATOM 1102 N N . GLY A 1 137 ? 14.047 -1.503 -14.679 1.00 96.88 137 GLY A N 1
ATOM 1103 C CA . GLY A 1 137 ? 15.281 -1.322 -13.917 1.00 96.88 137 GLY A CA 1
ATOM 1104 C C . GLY A 1 137 ? 15.072 -0.529 -12.627 1.00 96.88 137 GLY A C 1
ATOM 1105 O O . GLY A 1 137 ? 13.947 -0.365 -12.147 1.00 96.88 137 GLY A O 1
ATOM 1106 N N . ILE A 1 138 ? 16.171 -0.030 -12.070 1.00 96.69 138 ILE A N 1
ATOM 1107 C CA . ILE A 1 138 ? 16.161 0.732 -10.819 1.00 96.69 138 ILE A CA 1
ATOM 1108 C C . ILE A 1 138 ? 15.440 2.080 -10.973 1.00 96.69 138 ILE A C 1
ATOM 1110 O O . ILE A 1 138 ? 14.760 2.534 -10.058 1.00 96.69 138 ILE A O 1
ATOM 1114 N N . GLU A 1 139 ? 15.496 2.685 -12.155 1.00 98.00 139 GLU A N 1
ATOM 1115 C CA . GLU A 1 139 ? 14.806 3.927 -12.491 1.00 98.00 139 GLU A CA 1
ATOM 1116 C C . GLU A 1 139 ? 13.285 3.752 -12.426 1.00 98.00 139 GLU A C 1
ATOM 1118 O O . GLU A 1 139 ? 12.575 4.626 -11.924 1.00 98.00 139 GLU A O 1
ATOM 1123 N N . GLY A 1 140 ? 12.782 2.594 -12.865 1.00 98.19 140 GLY A N 1
ATOM 1124 C CA . GLY A 1 140 ? 11.385 2.205 -12.694 1.00 98.19 140 GLY A CA 1
ATOM 1125 C C . GLY A 1 140 ? 10.991 2.081 -11.223 1.00 98.19 140 GLY A C 1
ATOM 1126 O O . GLY A 1 140 ? 9.920 2.549 -10.836 1.00 98.19 140 GLY A O 1
ATOM 1127 N N . VAL A 1 141 ? 11.871 1.520 -10.387 1.00 98.25 141 VAL A N 1
ATOM 1128 C CA . VAL A 1 141 ? 11.656 1.439 -8.932 1.00 98.25 141 VAL A CA 1
ATOM 1129 C C . VAL A 1 141 ? 11.603 2.834 -8.312 1.00 98.25 141 VAL A C 1
ATOM 1131 O O . VAL A 1 141 ? 10.688 3.122 -7.544 1.00 98.25 141 VAL A O 1
ATOM 1134 N N . PHE A 1 142 ? 12.524 3.731 -8.676 1.00 98.25 142 PHE A N 1
ATOM 1135 C CA . PHE A 1 142 ? 12.509 5.118 -8.204 1.00 98.25 142 PHE A CA 1
ATOM 1136 C C . PHE A 1 142 ? 11.207 5.826 -8.573 1.00 98.25 142 PHE A C 1
ATOM 1138 O O . PHE A 1 142 ? 10.600 6.472 -7.720 1.00 98.25 142 PHE A O 1
ATOM 1145 N N . TYR A 1 143 ? 10.753 5.681 -9.820 1.00 98.56 143 TYR A N 1
ATOM 1146 C CA . TYR A 1 143 ? 9.491 6.262 -10.267 1.00 98.56 143 TYR A CA 1
ATOM 1147 C C . TYR A 1 143 ? 8.306 5.726 -9.455 1.00 98.56 143 TYR A C 1
ATOM 1149 O O . TYR A 1 143 ? 7.538 6.505 -8.892 1.00 98.56 143 TYR A O 1
ATOM 1157 N N . PHE A 1 144 ? 8.194 4.400 -9.332 1.00 98.50 144 PHE A N 1
ATOM 1158 C CA . PHE A 1 144 ? 7.119 3.760 -8.578 1.00 98.50 144 PHE A CA 1
ATOM 1159 C C . PHE A 1 144 ? 7.093 4.222 -7.115 1.00 98.50 144 PHE A C 1
ATOM 1161 O O . PHE A 1 144 ? 6.044 4.598 -6.594 1.00 98.50 144 PHE A O 1
ATOM 1168 N N . CYS A 1 145 ? 8.253 4.257 -6.458 1.00 97.75 145 CYS A N 1
ATOM 1169 C CA . CYS A 1 145 ? 8.371 4.672 -5.063 1.00 97.75 145 CYS A CA 1
ATOM 1170 C C . CYS A 1 145 ? 8.100 6.173 -4.853 1.00 97.75 145 CYS A C 1
ATOM 1172 O O . CYS A 1 145 ? 7.610 6.558 -3.792 1.00 97.75 145 CYS A O 1
ATOM 1174 N N . LYS A 1 146 ? 8.357 7.030 -5.849 1.00 98.00 146 LYS A N 1
ATOM 1175 C CA . LYS A 1 146 ? 7.975 8.452 -5.808 1.00 98.00 146 LYS A CA 1
ATOM 1176 C C . LYS A 1 146 ? 6.471 8.651 -5.934 1.00 98.00 146 LYS A C 1
ATOM 1178 O O . LYS A 1 146 ? 5.900 9.401 -5.144 1.00 98.00 146 LYS A O 1
ATOM 1183 N N . GLU A 1 147 ? 5.824 7.956 -6.868 1.00 98.25 147 GLU A N 1
ATOM 1184 C CA . GLU A 1 147 ? 4.358 7.970 -6.967 1.00 98.25 147 GLU A CA 1
ATOM 1185 C C . GLU A 1 147 ? 3.721 7.423 -5.699 1.00 98.25 147 GLU A C 1
ATOM 1187 O O . GLU A 1 147 ? 2.758 7.972 -5.163 1.00 98.25 147 GLU A O 1
ATOM 1192 N N . ARG A 1 148 ? 4.341 6.393 -5.136 1.00 97.38 148 ARG A N 1
ATOM 1193 C CA . ARG A 1 148 ? 3.945 5.865 -3.853 1.00 97.38 148 ARG A CA 1
ATOM 1194 C C . ARG A 1 148 ? 4.056 6.899 -2.720 1.00 97.38 148 ARG A C 1
ATOM 1196 O O . ARG A 1 148 ? 3.100 7.077 -1.969 1.00 97.38 148 ARG A O 1
ATOM 1203 N N . LEU A 1 149 ? 5.185 7.597 -2.606 1.00 96.75 149 LEU A N 1
ATOM 1204 C CA . LEU A 1 149 ? 5.381 8.663 -1.619 1.00 96.75 149 LEU A CA 1
ATOM 1205 C C . LEU A 1 149 ? 4.349 9.790 -1.789 1.00 96.75 149 LEU A C 1
ATOM 1207 O O . LEU A 1 149 ? 3.833 10.313 -0.801 1.00 96.75 149 LEU A O 1
ATOM 1211 N N . ARG A 1 150 ? 4.013 10.152 -3.034 1.00 97.75 150 ARG A N 1
ATOM 1212 C CA . ARG A 1 150 ? 2.955 11.128 -3.340 1.00 97.75 150 ARG A CA 1
ATOM 1213 C C . ARG A 1 150 ? 1.608 10.676 -2.768 1.00 97.75 150 ARG A C 1
ATOM 1215 O O . ARG A 1 150 ? 0.925 11.473 -2.125 1.00 97.75 150 ARG A O 1
ATOM 1222 N N . ILE A 1 151 ? 1.245 9.408 -2.969 1.00 98.31 151 ILE A N 1
ATOM 1223 C CA . ILE A 1 151 ? -0.004 8.835 -2.452 1.00 98.31 151 ILE A CA 1
ATOM 1224 C C . ILE A 1 151 ? 0.015 8.760 -0.925 1.00 98.31 151 ILE A C 1
ATOM 1226 O O . ILE A 1 151 ? -0.983 9.115 -0.308 1.00 98.31 151 ILE A O 1
ATOM 1230 N N . ASP A 1 152 ? 1.126 8.365 -0.299 1.00 96.62 152 ASP A N 1
ATOM 1231 C CA . ASP A 1 152 ? 1.235 8.333 1.166 1.00 96.62 152 ASP A CA 1
ATOM 1232 C C . ASP A 1 152 ? 0.889 9.687 1.784 1.00 96.62 152 ASP A C 1
ATOM 1234 O O . ASP A 1 152 ? 0.038 9.755 2.670 1.00 96.62 152 ASP A O 1
ATOM 1238 N N . LYS A 1 153 ? 1.496 10.767 1.276 1.00 95.88 153 LYS A N 1
ATOM 1239 C CA . LYS A 1 153 ? 1.239 12.136 1.748 1.00 95.88 153 LYS A CA 1
ATOM 1240 C C . LYS A 1 153 ? -0.231 12.510 1.607 1.00 95.88 153 LYS A C 1
ATOM 1242 O O . LYS A 1 153 ? -0.843 12.971 2.566 1.00 95.88 153 LYS A O 1
ATOM 1247 N N . LEU A 1 154 ? -0.817 12.217 0.447 1.00 97.69 154 LEU A N 1
ATOM 1248 C CA . LEU A 1 154 ? -2.235 12.457 0.203 1.00 97.69 154 LEU A CA 1
ATOM 1249 C C . LEU A 1 154 ? -3.133 11.665 1.170 1.00 97.69 154 LEU A C 1
ATOM 1251 O O . LEU A 1 154 ? -4.112 12.201 1.688 1.00 97.69 154 LEU A O 1
ATOM 1255 N N . MET A 1 155 ? -2.826 10.391 1.429 1.00 97.81 155 MET A N 1
ATOM 1256 C CA . MET A 1 155 ? -3.620 9.551 2.332 1.00 97.81 155 MET A CA 1
ATOM 1257 C C . MET A 1 155 ? -3.506 10.013 3.783 1.00 97.81 155 MET A C 1
ATOM 1259 O O . MET A 1 155 ? -4.515 10.072 4.483 1.00 97.81 155 MET A O 1
ATOM 1263 N N . ILE A 1 156 ? -2.304 10.382 4.221 1.00 95.44 156 ILE A N 1
ATOM 1264 C CA . ILE A 1 156 ? -2.034 10.933 5.553 1.00 95.44 156 ILE A CA 1
ATOM 1265 C C . ILE A 1 156 ? -2.875 12.189 5.805 1.00 95.44 156 ILE A C 1
ATOM 1267 O O . ILE A 1 156 ? -3.486 12.310 6.865 1.00 95.44 156 ILE A O 1
ATOM 1271 N N . GLU A 1 157 ? -2.974 13.080 4.818 1.00 95.25 157 GLU A N 1
ATOM 1272 C CA . GLU A 1 157 ? -3.816 14.277 4.899 1.00 95.25 157 GLU A CA 1
ATOM 1273 C C . GLU A 1 157 ? -5.318 13.937 4.910 1.00 95.25 157 GLU A C 1
ATOM 1275 O O . GLU A 1 157 ? -6.086 14.525 5.674 1.00 95.25 157 GLU A O 1
ATOM 1280 N N . LYS A 1 158 ? -5.762 12.970 4.092 1.00 96.75 158 LYS A N 1
ATOM 1281 C CA . LYS A 1 158 ? -7.193 12.647 3.918 1.00 96.75 158 LYS A CA 1
ATOM 1282 C C . LYS A 1 158 ? -7.794 11.755 5.009 1.00 96.75 158 LYS A C 1
ATOM 1284 O O . LYS A 1 158 ? -9.007 11.812 5.227 1.00 96.75 158 LYS A O 1
ATOM 1289 N N . LEU A 1 159 ? -7.012 10.887 5.655 1.00 93.81 159 LEU A N 1
ATOM 1290 C CA . LEU A 1 159 ? -7.528 9.859 6.576 1.00 93.81 159 LEU A CA 1
ATOM 1291 C C . LEU A 1 159 ? -7.959 10.407 7.947 1.00 93.81 159 LEU A C 1
ATOM 1293 O O . LEU A 1 159 ? -8.649 9.699 8.675 1.00 93.81 159 LEU A O 1
ATOM 1297 N N . ASN A 1 160 ? -7.634 11.665 8.265 1.00 89.69 160 ASN A N 1
ATOM 1298 C CA . ASN A 1 160 ? -8.077 12.372 9.474 1.00 89.69 160 ASN A CA 1
ATOM 1299 C C . ASN A 1 160 ? -7.863 11.571 10.776 1.00 89.69 160 ASN A C 1
ATOM 1301 O O . ASN A 1 160 ? -8.751 11.467 11.625 1.00 89.69 160 ASN A O 1
ATOM 1305 N N . VAL A 1 161 ? -6.675 10.986 10.915 1.00 95.25 161 VAL A N 1
ATOM 1306 C CA . VAL A 1 161 ? -6.194 10.334 12.141 1.00 95.25 161 VAL A CA 1
ATOM 1307 C C . VAL A 1 161 ? -5.022 11.122 12.711 1.00 95.25 161 VAL A C 1
ATOM 1309 O O . VAL A 1 161 ? -4.402 11.883 11.972 1.00 95.25 161 VAL A O 1
ATOM 1312 N N . PRO A 1 162 ? -4.678 10.966 13.998 1.00 97.62 162 PRO A N 1
ATOM 1313 C CA . PRO A 1 162 ? -3.444 11.527 14.527 1.00 97.62 162 PRO A CA 1
ATOM 1314 C C . PRO A 1 162 ? -2.226 10.979 13.775 1.00 97.62 162 PRO A C 1
ATOM 1316 O O . PRO A 1 162 ? -2.079 9.763 13.625 1.00 97.62 162 PRO A O 1
ATOM 1319 N N . VAL A 1 163 ? -1.342 11.874 13.330 1.00 97.56 163 VAL A N 1
ATOM 1320 C CA . VAL A 1 163 ? -0.118 11.521 12.599 1.00 97.56 163 VAL A CA 1
ATOM 1321 C C . VAL A 1 163 ? 1.083 12.182 13.259 1.00 97.56 163 VAL A C 1
ATOM 1323 O O . VAL A 1 163 ? 1.068 13.379 13.535 1.00 97.56 163 VAL A O 1
ATOM 1326 N N . THR A 1 164 ? 2.143 11.409 13.473 1.00 97.50 164 THR A N 1
ATOM 1327 C CA . THR A 1 164 ? 3.474 11.909 13.828 1.00 97.50 164 THR A CA 1
ATOM 1328 C C . THR A 1 164 ? 4.428 11.629 12.677 1.00 97.50 164 THR A C 1
ATOM 1330 O O . THR A 1 164 ? 4.616 10.473 12.303 1.00 97.50 164 THR A O 1
ATOM 1333 N N . ILE A 1 165 ? 5.025 12.679 12.112 1.00 96.38 165 ILE A N 1
ATOM 1334 C CA . ILE A 1 165 ? 5.972 12.570 10.997 1.00 96.38 165 ILE A CA 1
ATOM 1335 C C . ILE A 1 165 ? 7.400 12.641 11.541 1.00 96.38 165 ILE A C 1
ATOM 1337 O O . ILE A 1 165 ? 7.763 13.595 12.231 1.00 96.38 165 ILE A O 1
ATOM 1341 N N . ILE A 1 166 ? 8.212 11.644 11.202 1.00 96.38 166 ILE A N 1
ATOM 1342 C CA . ILE A 1 166 ? 9.641 11.565 11.509 1.00 96.38 166 ILE A CA 1
ATOM 1343 C C . ILE A 1 166 ? 10.391 11.648 10.185 1.00 96.38 166 ILE A C 1
ATOM 1345 O O . ILE A 1 166 ? 10.164 10.827 9.304 1.00 96.38 166 ILE A O 1
ATOM 1349 N N . LYS A 1 167 ? 11.289 12.620 10.035 1.00 91.94 167 LYS A N 1
ATOM 1350 C CA . LYS A 1 167 ? 12.115 12.736 8.827 1.00 91.94 167 LYS A CA 1
ATOM 1351 C C . LYS A 1 167 ? 13.314 11.800 8.915 1.00 91.94 167 LYS A C 1
ATOM 1353 O O . LYS A 1 167 ? 13.956 11.749 9.966 1.00 91.94 167 LYS A O 1
ATOM 1358 N N . ARG A 1 168 ? 13.611 11.095 7.825 1.00 84.25 168 ARG A N 1
ATOM 1359 C CA . ARG A 1 168 ? 14.766 10.203 7.694 1.00 84.25 168 A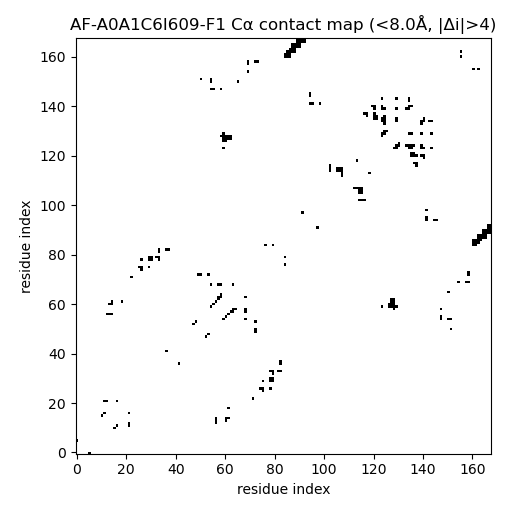RG A CA 1
ATOM 1360 C C . ARG A 1 168 ? 15.544 10.480 6.420 1.00 84.25 168 ARG A C 1
ATOM 1362 O O . ARG A 1 168 ? 14.908 10.808 5.396 1.00 84.25 168 ARG A O 1
#

Radius of gyration: 17.25 Å; Cα contacts (8 Å, |Δi|>4): 159; chains: 1; bounding box: 42×44×47 Å

Foldseek 3Di:
DDPVVVVVVVDDAPPPDDPVVSLVVLLVVLLVVLVVPVVDDDDDDDDCPQQNRQCCRCCFAVVHDLVRSLVSSLSSCVSNVVVQDEAEAAQEPALLVVLVVVQVVQDDVVCPDDGPQQVLQVSLCPTPNNVVVVQHHNNSVRVSVVVSSVSSVVNNVRNPGHYHYHYD

pLDDT: mean 95.27, std 4.59, range [65.81, 98.75]

Nearest PDB structures (foldseek):
  4u0u-assembly1_A  TM=1.752E-01  e=1.640E+00  Homo sapiens

Solvent-accessible surface area (backbone atoms only — not comparable to full-atom values): 9623 Å² total; per-residue (Å²): 133,54,72,66,58,58,53,59,74,69,57,51,67,91,66,68,38,54,73,66,56,46,49,55,52,47,44,53,51,44,35,53,46,34,65,58,51,72,76,53,93,73,87,86,86,78,78,53,72,73,60,54,56,48,50,51,43,36,39,32,51,66,53,47,52,75,64,58,49,45,54,51,51,49,56,47,47,62,46,33,48,92,72,66,64,70,44,80,43,78,44,71,76,44,69,59,60,52,51,54,49,52,36,64,77,47,56,40,71,92,65,79,45,82,38,55,52,57,54,49,15,52,48,43,35,68,24,50,41,20,51,78,68,69,28,50,50,68,65,23,42,45,51,52,52,49,55,47,52,55,49,50,55,53,44,61,66,70,64,77,53,60,71,48,81,42,82,86

Sequence (168 aa):
MSLIGDVASKEICDGRKSLDEFRDIHLRRWSKFAEQALLNDNIYIFECAFLQNHIFELLGVYEKSDEEIYLYLKSLLETVKSLSPSIVYIEPSSVEDIIIQAANESKSPEGSRPDWIDEVANWVSNVNFGKSHNLKGIEGVFYFCKERLRIDKLMIEKLNVPVTIIKR